Protein AF-A0A7W7D8U0-F1 (afdb_monomer)

Foldseek 3Di:
DQDVLLVVLLVQLLVQLVVQLVVCVVVVHDNVVSNVRSNVRSVVSSVVSVVVVVVVD

Solvent-accessible surface area (backbone atoms only — not comparable to full-atom values): 2972 Å² total; per-residue (Å²): 130,83,51,70,68,57,53,52,29,50,53,52,12,49,52,43,17,52,52,47,20,50,53,29,45,73,71,70,41,55,70,72,58,14,45,54,52,4,51,52,50,11,51,53,43,31,53,51,46,50,52,53,64,61,71,75,109

Organism: NCBI:txid795645

Mean predicted aligned error: 4.39 Å

Radius of gyration: 13.01 Å; Cα contacts (8 Å, |Δi|>4): 48; chains: 1; bounding box: 29×15×38 Å

pLDDT: mean 88.35, std 10.59, range [49.25, 96.31]

Nearest PDB structures (foldseek):
  5mm1-assembly1_A  TM=9.720E-01  e=4.517E+00  Pyrococcus furiosus DSM 3638
  7ard-assembly1_f  TM=6.036E-01  e=3.992E+00  Polytomella sp. Pringsheim 198.80
  8bqs-assembly1_Eq  TM=6.441E-01  e=3.752E+00  Tetrahymena thermophila SB210
  8gym-assembly1_x  TM=6.737E-01  e=9.486E+00  Tetrahymena thermophila SB210

Structure (mmCIF, N/CA/C/O backbone):
data_AF-A0A7W7D8U0-F1
#
_entry.id   AF-A0A7W7D8U0-F1
#
loop_
_atom_site.group_PDB
_atom_site.id
_atom_site.type_symbol
_atom_site.label_atom_id
_atom_site.label_alt_id
_atom_site.label_comp_id
_atom_site.label_asym_id
_atom_site.label_entity_id
_atom_site.label_seq_id
_atom_site.pdbx_PDB_ins_code
_atom_site.Cartn_x
_atom_site.Cartn_y
_atom_site.Cartn_z
_atom_site.occupancy
_atom_site.B_iso_or_equiv
_atom_site.auth_seq_id
_atom_site.auth_comp_id
_atom_site.auth_asym_id
_atom_site.auth_atom_id
_atom_site.pdbx_PDB_model_num
ATOM 1 N N . MET A 1 1 ? -1.403 1.495 22.636 1.00 49.25 1 MET A N 1
ATOM 2 C CA . MET A 1 1 ? -1.198 0.134 22.093 1.00 49.25 1 MET A CA 1
ATOM 3 C C . MET A 1 1 ? -2.002 0.020 20.812 1.00 49.25 1 MET A C 1
ATOM 5 O O . MET A 1 1 ? -3.216 0.170 20.871 1.00 49.25 1 MET A O 1
ATOM 9 N N . PHE A 1 2 ? -1.350 -0.158 19.660 1.00 56.31 2 PHE A N 1
ATOM 10 C CA . PHE A 1 2 ? -2.069 -0.538 18.440 1.00 56.31 2 PHE A CA 1
ATOM 11 C C . PHE A 1 2 ? -2.774 -1.874 18.716 1.00 56.31 2 PHE A C 1
ATOM 13 O O . PHE A 1 2 ? -2.133 -2.814 19.176 1.00 56.31 2 PHE A O 1
ATOM 20 N N . SER A 1 3 ? -4.091 -1.940 18.505 1.00 78.94 3 SER A N 1
ATOM 21 C CA . SER A 1 3 ? -4.832 -3.206 18.587 1.00 78.94 3 SER A CA 1
ATOM 22 C C . SER A 1 3 ? -4.235 -4.188 17.573 1.00 78.94 3 SER A C 1
ATOM 24 O O . SER A 1 3 ? -3.934 -3.774 16.454 1.00 78.94 3 SER A O 1
ATOM 26 N N . GLU A 1 4 ? -4.085 -5.471 17.918 1.00 82.88 4 GLU A N 1
ATOM 27 C CA . GLU A 1 4 ? -3.581 -6.520 17.004 1.00 82.88 4 GLU A CA 1
ATOM 28 C C . GLU A 1 4 ? -4.258 -6.479 15.625 1.00 82.88 4 GLU A C 1
ATOM 30 O O . GLU A 1 4 ? -3.615 -6.659 14.594 1.00 82.88 4 GLU A O 1
ATOM 35 N N . ARG A 1 5 ? -5.551 -6.133 15.595 1.00 79.50 5 ARG A N 1
ATOM 36 C CA . ARG A 1 5 ? -6.342 -5.957 14.370 1.00 79.50 5 ARG A CA 1
ATOM 37 C C . ARG A 1 5 ? -5.816 -4.835 13.469 1.00 79.50 5 ARG A C 1
ATOM 39 O O . ARG A 1 5 ? -5.782 -4.983 12.253 1.00 79.50 5 ARG A O 1
ATOM 46 N N . ALA A 1 6 ? -5.391 -3.722 14.059 1.00 81.38 6 ALA A N 1
ATOM 47 C CA . ALA A 1 6 ? -4.811 -2.601 13.326 1.00 81.38 6 ALA A CA 1
ATOM 48 C C . ALA A 1 6 ? -3.386 -2.917 12.841 1.00 81.38 6 ALA A C 1
ATOM 50 O O . ALA A 1 6 ? -3.009 -2.491 11.752 1.00 81.38 6 ALA A O 1
ATOM 5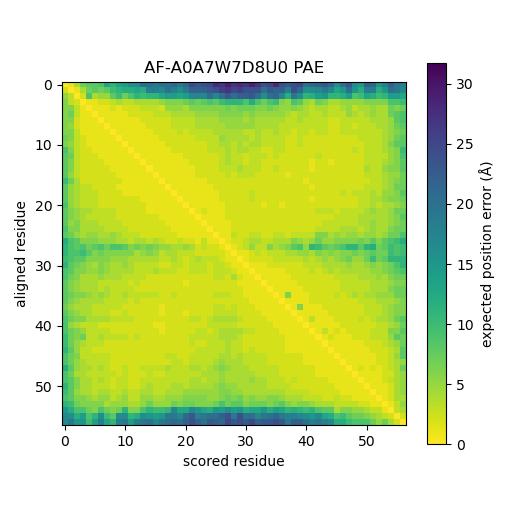1 N N . LEU A 1 7 ? -2.625 -3.715 13.598 1.00 86.19 7 LEU A N 1
ATOM 52 C CA . LEU A 1 7 ? -1.315 -4.211 13.169 1.00 86.19 7 LEU A CA 1
ATOM 53 C C . LEU A 1 7 ? -1.439 -5.145 11.950 1.00 86.19 7 LEU A C 1
ATOM 55 O O . LEU A 1 7 ? -0.721 -4.979 10.969 1.00 86.19 7 LEU A O 1
ATOM 59 N N . LEU A 1 8 ? -2.401 -6.074 11.977 1.00 86.38 8 LEU A N 1
ATOM 60 C CA . LEU A 1 8 ? -2.726 -6.956 10.849 1.00 86.38 8 LEU A CA 1
ATOM 61 C C . LEU A 1 8 ? -3.159 -6.169 9.604 1.00 86.38 8 LEU A C 1
ATOM 63 O O . LEU A 1 8 ? -2.693 -6.456 8.502 1.00 86.38 8 LEU A O 1
ATOM 67 N N . ALA A 1 9 ? -4.004 -5.148 9.776 1.00 88.38 9 ALA A N 1
ATOM 68 C CA . ALA A 1 9 ? -4.436 -4.286 8.677 1.00 88.38 9 ALA A CA 1
ATOM 69 C C . ALA A 1 9 ? -3.259 -3.521 8.043 1.00 88.38 9 ALA A C 1
ATOM 71 O O . ALA A 1 9 ? -3.159 -3.445 6.818 1.00 88.38 9 ALA A O 1
ATOM 72 N N . LEU A 1 10 ? -2.334 -3.015 8.866 1.00 90.06 10 LEU A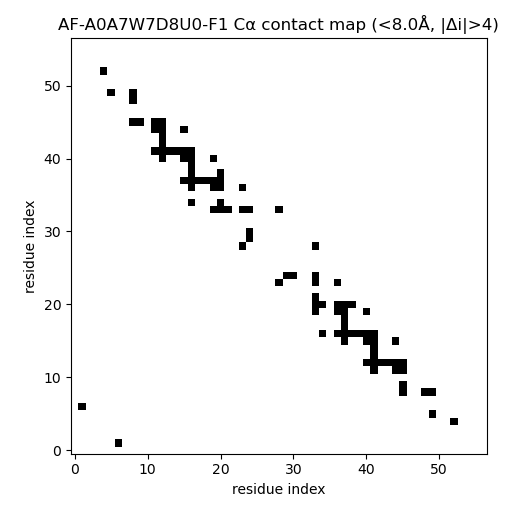 N 1
ATOM 73 C CA . LEU A 1 10 ? -1.113 -2.348 8.409 1.00 90.06 10 LEU A CA 1
ATOM 74 C C . LEU A 1 10 ? -0.175 -3.293 7.653 1.00 90.06 10 LEU A C 1
ATOM 76 O O . LEU A 1 10 ? 0.320 -2.929 6.589 1.00 90.06 10 LEU A O 1
ATOM 80 N N . LEU A 1 11 ? 0.045 -4.510 8.157 1.00 92.88 11 LEU A N 1
ATOM 81 C CA . LEU A 1 11 ? 0.884 -5.509 7.486 1.00 92.88 11 LEU A CA 1
ATOM 82 C C . LEU A 1 11 ? 0.302 -5.922 6.129 1.00 92.88 11 LEU A C 1
ATOM 84 O O . LEU A 1 11 ? 1.038 -6.043 5.150 1.00 92.88 11 LEU A O 1
ATOM 88 N N . CYS A 1 12 ? -1.021 -6.079 6.048 1.00 91.50 12 CYS A N 1
ATOM 89 C CA . CYS A 1 12 ? -1.712 -6.379 4.797 1.00 91.50 12 CYS A CA 1
ATOM 90 C C . CYS A 1 12 ? -1.542 -5.243 3.774 1.00 91.50 12 CYS A C 1
ATOM 92 O O . CYS A 1 12 ? -1.133 -5.480 2.637 1.00 91.50 12 CYS A O 1
ATOM 94 N N . ALA A 1 13 ? -1.757 -3.995 4.199 1.00 92.69 13 ALA A N 1
ATOM 95 C CA . ALA A 1 13 ? -1.549 -2.815 3.366 1.00 92.69 13 ALA A CA 1
ATOM 96 C C . ALA A 1 13 ? -0.090 -2.669 2.891 1.00 92.69 13 ALA A C 1
ATOM 98 O O . ALA A 1 13 ? 0.153 -2.335 1.728 1.00 92.69 13 ALA A O 1
ATOM 99 N N . ALA A 1 14 ? 0.883 -2.955 3.760 1.00 93.50 14 ALA A N 1
ATOM 100 C CA . ALA A 1 14 ? 2.305 -2.910 3.427 1.00 93.50 14 ALA A CA 1
ATOM 101 C C . ALA A 1 14 ? 2.687 -3.969 2.379 1.00 93.50 14 ALA A C 1
ATOM 103 O O . ALA A 1 14 ? 3.390 -3.650 1.421 1.00 93.50 14 ALA A O 1
ATOM 104 N N . MET A 1 15 ? 2.172 -5.197 2.505 1.00 96.31 15 MET A N 1
ATOM 105 C CA . MET A 1 15 ? 2.385 -6.252 1.507 1.00 96.31 15 MET A CA 1
ATOM 106 C C . MET A 1 15 ? 1.822 -5.856 0.139 1.00 96.31 15 MET A C 1
ATOM 108 O O . MET A 1 15 ? 2.532 -5.944 -0.860 1.00 96.31 15 MET A O 1
ATOM 112 N N . VAL A 1 16 ? 0.589 -5.341 0.083 1.00 95.50 16 VAL A N 1
ATOM 113 C CA . VAL A 1 16 ? -0.014 -4.878 -1.181 1.00 95.50 16 VAL A CA 1
ATOM 114 C C . VAL A 1 16 ? 0.787 -3.728 -1.797 1.00 95.50 16 VAL A C 1
ATOM 116 O O . VAL A 1 16 ? 1.020 -3.721 -3.005 1.00 95.50 16 VAL A O 1
ATOM 119 N N . THR A 1 17 ? 1.268 -2.796 -0.971 1.00 95.06 17 THR A N 1
ATOM 120 C CA . THR A 1 17 ? 2.138 -1.694 -1.412 1.00 95.06 17 THR A CA 1
ATOM 121 C C . THR A 1 17 ? 3.406 -2.220 -2.074 1.00 95.06 17 THR A C 1
ATOM 123 O O . THR A 1 17 ? 3.740 -1.802 -3.183 1.00 95.06 17 THR A O 1
ATOM 126 N N . ALA A 1 18 ? 4.102 -3.152 -1.418 1.00 93.62 18 ALA A N 1
ATOM 127 C CA . ALA A 1 18 ? 5.345 -3.728 -1.918 1.00 93.62 18 ALA A CA 1
ATOM 128 C C . ALA A 1 18 ? 5.129 -4.510 -3.221 1.00 93.62 18 ALA A C 1
ATOM 130 O O . ALA A 1 18 ? 5.865 -4.301 -4.184 1.00 93.62 18 ALA A O 1
ATOM 131 N N . VAL A 1 19 ? 4.086 -5.345 -3.284 1.00 96.25 19 VAL A N 1
ATOM 132 C CA . VAL A 1 19 ? 3.749 -6.144 -4.473 1.00 96.25 19 VAL A CA 1
ATOM 133 C C . VAL A 1 19 ?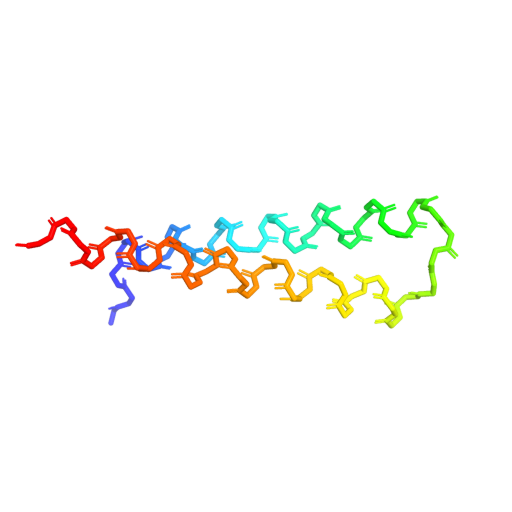 3.411 -5.241 -5.657 1.00 96.25 19 VAL A C 1
ATOM 135 O O 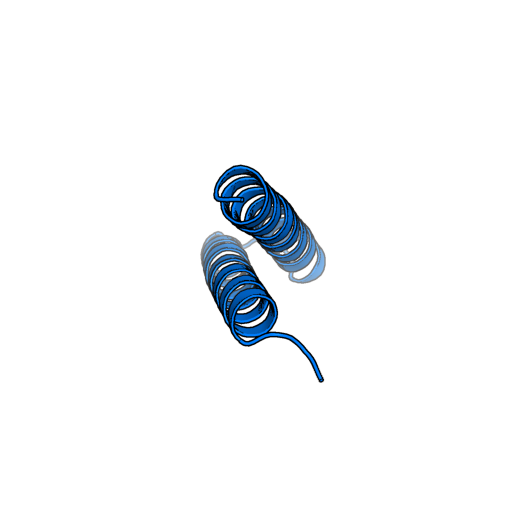. VAL A 1 19 ? 3.994 -5.393 -6.725 1.00 96.25 19 VAL A O 1
ATOM 138 N N . MET A 1 20 ? 2.526 -4.259 -5.477 1.00 95.44 20 MET A N 1
ATOM 139 C CA . MET A 1 20 ? 2.115 -3.368 -6.567 1.00 95.44 20 MET A CA 1
ATOM 140 C C . MET A 1 20 ? 3.251 -2.454 -7.030 1.00 95.44 20 MET A C 1
ATOM 142 O O . MET A 1 20 ? 3.399 -2.230 -8.230 1.00 95.44 20 MET A O 1
ATOM 146 N N . THR A 1 21 ? 4.088 -1.971 -6.107 1.00 94.31 21 THR A N 1
ATOM 147 C CA . THR A 1 21 ? 5.298 -1.212 -6.464 1.00 94.31 21 THR A CA 1
ATOM 148 C C . THR A 1 21 ? 6.263 -2.088 -7.260 1.00 94.31 21 THR A C 1
ATOM 150 O O . THR A 1 21 ? 6.743 -1.669 -8.309 1.00 94.31 21 THR A O 1
ATOM 153 N N . GLY A 1 22 ? 6.521 -3.315 -6.797 1.00 92.56 22 GLY A N 1
ATOM 154 C CA . GLY A 1 22 ? 7.419 -4.264 -7.454 1.00 92.56 22 GLY A CA 1
ATOM 155 C C . GLY A 1 22 ? 6.950 -4.656 -8.854 1.00 92.56 22 GLY A C 1
ATOM 156 O O . GLY A 1 22 ? 7.747 -4.621 -9.786 1.00 92.56 22 GLY A O 1
ATOM 157 N N . LEU A 1 23 ? 5.655 -4.937 -9.026 1.00 94.69 23 LEU A N 1
ATOM 158 C CA . LEU A 1 23 ? 5.057 -5.219 -10.335 1.00 94.69 23 LEU A CA 1
ATOM 159 C C . LEU A 1 23 ? 5.219 -4.033 -11.291 1.00 94.69 23 LEU A C 1
ATOM 161 O O . LEU A 1 23 ? 5.621 -4.211 -12.433 1.00 94.69 23 LEU A O 1
ATOM 165 N N . ARG A 1 24 ? 4.987 -2.805 -10.814 1.00 94.50 24 ARG A N 1
ATOM 166 C CA . ARG A 1 24 ? 5.144 -1.607 -11.650 1.00 94.50 24 ARG A CA 1
ATOM 167 C C . ARG A 1 24 ? 6.596 -1.310 -12.003 1.00 94.50 24 ARG A C 1
ATOM 169 O O . ARG A 1 24 ? 6.855 -0.863 -13.114 1.00 94.50 24 ARG A O 1
ATOM 176 N N . LEU A 1 25 ? 7.532 -1.572 -11.095 1.00 92.88 25 LEU A N 1
ATOM 177 C CA . LEU A 1 25 ? 8.961 -1.491 -11.398 1.00 92.88 25 LEU A CA 1
ATOM 178 C C . LEU A 1 25 ? 9.376 -2.548 -12.432 1.00 92.88 25 LEU A C 1
ATOM 180 O O . LEU A 1 25 ? 10.173 -2.241 -13.316 1.00 92.88 25 LEU A O 1
ATOM 184 N N . ALA A 1 26 ? 8.819 -3.760 -12.351 1.00 93.81 26 ALA A N 1
ATOM 185 C CA . ALA A 1 26 ? 9.038 -4.808 -13.347 1.00 93.81 26 ALA A CA 1
ATOM 186 C C . ALA A 1 26 ? 8.463 -4.429 -14.725 1.00 93.81 26 ALA A C 1
ATOM 188 O O . ALA A 1 26 ? 9.098 -4.705 -15.737 1.00 93.81 26 ALA A O 1
ATOM 189 N N . ASP A 1 27 ? 7.342 -3.701 -14.759 1.00 93.06 27 ASP A N 1
ATOM 190 C CA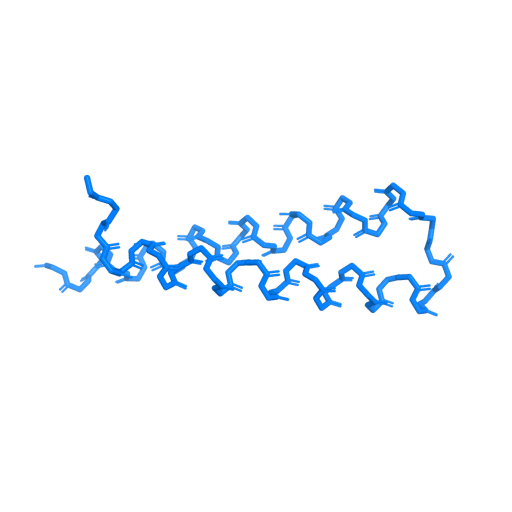 . ASP A 1 27 ? 6.738 -3.121 -15.971 1.00 93.06 27 ASP A CA 1
ATOM 191 C C . ASP A 1 27 ? 7.447 -1.840 -16.471 1.00 93.06 27 ASP A C 1
ATOM 193 O O . ASP A 1 27 ? 6.875 -1.053 -17.228 1.00 93.06 27 ASP A O 1
ATOM 197 N N . HIS A 1 28 ? 8.689 -1.591 -16.046 1.00 91.69 28 HIS A N 1
ATOM 198 C CA . HIS A 1 28 ? 9.499 -0.428 -16.436 1.00 91.69 28 HIS A CA 1
ATOM 199 C C . HIS A 1 28 ? 8.921 0.947 -16.044 1.00 91.69 28 HIS A C 1
ATOM 201 O O . HIS A 1 28 ? 9.314 1.970 -16.612 1.00 91.69 28 HIS A O 1
ATOM 207 N N . ALA A 1 29 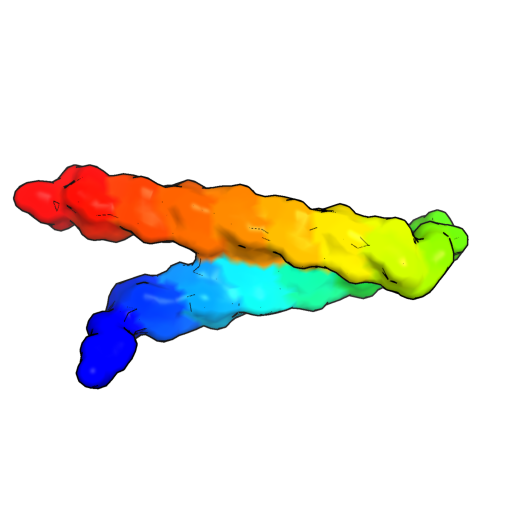? 8.019 1.022 -15.060 1.00 90.06 29 ALA A N 1
ATOM 208 C CA . ALA A 1 29 ? 7.565 2.310 -14.544 1.00 90.06 29 ALA A CA 1
ATOM 209 C C . ALA A 1 29 ? 8.694 3.035 -13.792 1.00 90.06 29 ALA A C 1
ATOM 211 O O . ALA A 1 29 ? 9.534 2.421 -13.130 1.00 90.06 29 ALA A O 1
ATOM 212 N N . SER A 1 30 ? 8.682 4.369 -13.839 1.00 95.38 30 SER A N 1
ATOM 213 C CA . SER A 1 30 ? 9.605 5.172 -13.030 1.00 95.38 30 SER A CA 1
ATOM 214 C C . SER A 1 30 ? 9.363 4.944 -11.532 1.00 95.38 30 SER A C 1
ATOM 216 O O . SER A 1 30 ? 8.225 4.755 -11.097 1.00 95.38 30 SER A O 1
ATOM 218 N N . TRP A 1 31 ? 10.425 5.001 -10.723 1.00 92.31 31 TRP A N 1
ATOM 219 C CA . TRP A 1 31 ? 10.343 4.778 -9.273 1.00 92.31 31 TRP A CA 1
ATOM 220 C C . TRP A 1 31 ? 9.267 5.628 -8.563 1.00 92.31 31 TRP A C 1
ATOM 222 O O . TRP A 1 31 ? 8.493 5.057 -7.791 1.00 92.31 31 TRP A O 1
ATOM 232 N N . PRO A 1 32 ? 9.108 6.940 -8.857 1.00 93.56 32 PRO A N 1
ATOM 233 C CA . PRO A 1 32 ? 8.050 7.747 -8.244 1.00 93.56 32 PRO A CA 1
ATOM 234 C C . PRO A 1 32 ? 6.641 7.273 -8.623 1.00 93.56 32 PRO A C 1
ATOM 236 O O . PRO A 1 32 ? 5.740 7.262 -7.786 1.00 93.56 32 PRO A O 1
ATOM 239 N N . GLN A 1 33 ? 6.446 6.849 -9.875 1.00 92.88 33 GLN A N 1
ATOM 240 C CA . GLN A 1 33 ? 5.156 6.366 -10.363 1.00 92.88 33 GLN A CA 1
ATOM 241 C C . GLN A 1 33 ? 4.802 5.005 -9.754 1.00 92.88 33 GLN A C 1
ATOM 243 O O . GLN A 1 33 ? 3.673 4.807 -9.306 1.00 92.88 33 GLN A O 1
ATOM 248 N N . ALA A 1 34 ? 5.765 4.083 -9.697 1.00 92.44 34 ALA A N 1
ATOM 249 C CA . ALA A 1 34 ? 5.577 2.771 -9.091 1.00 92.44 34 ALA A CA 1
ATOM 250 C C . ALA A 1 34 ? 5.212 2.885 -7.604 1.00 92.44 34 ALA A C 1
ATOM 252 O O . ALA A 1 34 ? 4.267 2.237 -7.154 1.00 92.44 34 ALA A O 1
ATOM 253 N N . LEU A 1 35 ? 5.895 3.764 -6.862 1.00 93.19 35 LEU A N 1
ATOM 254 C CA . LEU A 1 35 ? 5.568 4.027 -5.463 1.00 93.19 35 LEU A CA 1
ATOM 2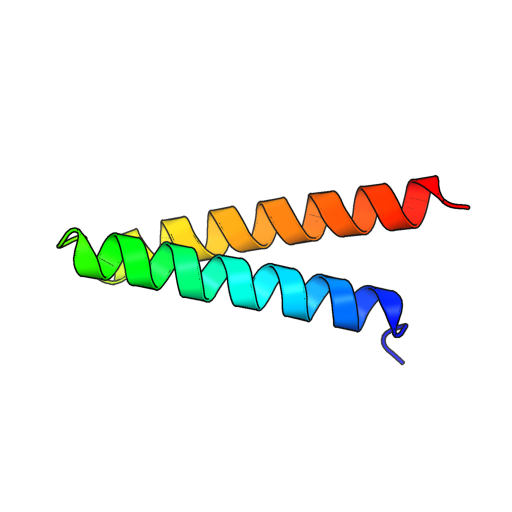55 C C . LEU A 1 35 ? 4.214 4.693 -5.274 1.00 93.19 35 LEU A C 1
ATOM 257 O O . LEU A 1 35 ? 3.485 4.309 -4.366 1.00 93.19 35 LEU A O 1
ATOM 261 N N . GLY A 1 36 ? 3.856 5.665 -6.116 1.00 94.56 36 GLY A N 1
ATOM 262 C CA . GLY A 1 36 ? 2.538 6.296 -6.050 1.00 94.56 36 GLY A CA 1
ATOM 263 C C . GLY A 1 36 ? 1.412 5.269 -6.203 1.00 94.56 36 GLY A C 1
ATOM 264 O O . GLY A 1 36 ? 0.459 5.265 -5.425 1.00 94.56 36 GLY A O 1
ATOM 265 N N . ILE A 1 37 ? 1.561 4.340 -7.152 1.00 94.06 37 ILE A N 1
ATOM 266 C CA . ILE A 1 37 ? 0.600 3.251 -7.373 1.00 94.06 37 ILE A CA 1
ATOM 267 C C . ILE A 1 37 ? 0.58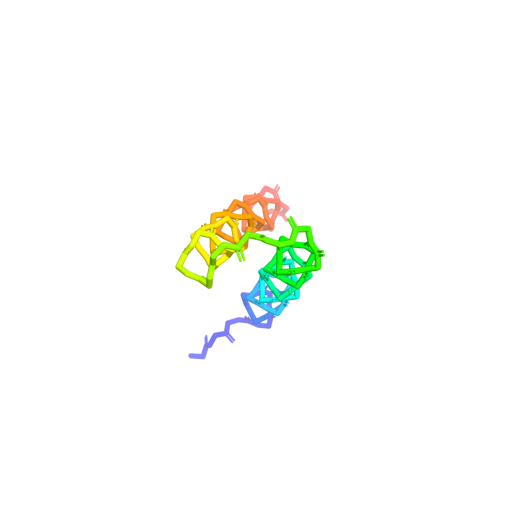8 2.281 -6.186 1.00 94.06 37 ILE A C 1
ATOM 269 O O . ILE A 1 37 ? -0.487 1.912 -5.713 1.00 94.06 37 ILE A O 1
ATOM 273 N N . GLY A 1 38 ? 1.761 1.894 -5.682 1.00 93.75 38 GLY A N 1
ATOM 274 C CA . GLY A 1 38 ? 1.880 1.023 -4.517 1.00 93.75 38 GLY A CA 1
ATOM 275 C C . GLY A 1 38 ? 1.217 1.608 -3.275 1.00 93.75 38 GLY A C 1
ATOM 276 O O . GLY A 1 38 ? 0.388 0.946 -2.656 1.00 93.75 38 GLY A O 1
ATOM 277 N N . LEU A 1 39 ? 1.531 2.859 -2.934 1.00 93.62 39 LEU A N 1
ATOM 278 C CA . LEU A 1 39 ? 0.952 3.558 -1.785 1.00 93.62 39 LEU A CA 1
ATOM 279 C C . LEU A 1 39 ? -0.563 3.732 -1.936 1.00 93.62 39 LEU A C 1
ATOM 281 O O . LEU A 1 39 ? -1.294 3.563 -0.961 1.00 93.62 39 LEU A O 1
ATOM 285 N N . GLY A 1 40 ? -1.048 4.000 -3.152 1.00 94.12 40 GLY A N 1
ATOM 286 C CA . GLY A 1 40 ? -2.481 4.045 -3.445 1.00 94.12 40 GLY A CA 1
ATOM 287 C C . GLY A 1 40 ? -3.172 2.700 -3.198 1.00 94.12 40 GLY A C 1
ATOM 288 O O . GLY A 1 40 ? -4.191 2.642 -2.507 1.00 94.12 40 GLY A O 1
ATOM 289 N N . ALA A 1 41 ? -2.593 1.605 -3.696 1.00 93.19 41 ALA A N 1
ATOM 290 C CA . ALA A 1 41 ? -3.126 0.257 -3.500 1.00 93.19 41 ALA A CA 1
ATOM 291 C C . ALA A 1 41 ? -3.082 -0.184 -2.024 1.00 93.19 41 ALA A C 1
ATOM 293 O O . ALA A 1 41 ? -4.050 -0.752 -1.508 1.00 93.19 41 ALA A O 1
ATOM 294 N N . GLY A 1 42 ? -1.992 0.127 -1.318 1.00 94.38 42 GLY A N 1
ATOM 295 C CA . GLY A 1 42 ? -1.860 -0.101 0.119 1.00 94.38 42 GLY A CA 1
ATOM 296 C C . GLY A 1 42 ? -2.877 0.684 0.939 1.00 94.38 42 GLY A C 1
ATOM 297 O O . GLY A 1 42 ? -3.545 0.114 1.800 1.00 94.38 42 GLY A O 1
ATOM 298 N N . GLY A 1 43 ? -3.059 1.971 0.639 1.00 91.75 43 GLY A N 1
ATOM 299 C CA . GLY A 1 43 ? -4.043 2.827 1.303 1.00 91.75 43 GLY A CA 1
ATOM 300 C C . GLY A 1 43 ? -5.479 2.333 1.116 1.00 91.75 43 GLY A C 1
ATOM 301 O O . GLY A 1 43 ? -6.228 2.236 2.090 1.00 91.75 43 GLY A O 1
ATOM 302 N N . ALA A 1 44 ? -5.853 1.939 -0.106 1.00 93.31 44 ALA A N 1
ATOM 303 C CA . ALA A 1 44 ? -7.166 1.353 -0.387 1.00 93.31 44 ALA A CA 1
ATOM 304 C C . ALA A 1 44 ? -7.391 0.043 0.390 1.00 93.31 44 ALA A C 1
ATOM 306 O O . ALA A 1 44 ? -8.461 -0.169 0.963 1.00 93.31 44 ALA A O 1
ATOM 307 N N . THR A 1 45 ? -6.359 -0.801 0.472 1.00 94.06 45 THR A N 1
ATOM 308 C CA . THR A 1 45 ? -6.394 -2.051 1.246 1.00 94.06 45 THR A CA 1
ATOM 309 C C . THR A 1 45 ? -6.582 -1.776 2.734 1.00 94.06 45 THR A C 1
ATOM 311 O O . THR A 1 45 ? -7.431 -2.398 3.371 1.00 94.06 45 THR A O 1
ATOM 314 N N . LEU A 1 46 ? -5.844 -0.811 3.288 1.00 92.88 46 LEU A N 1
ATOM 315 C CA . LEU A 1 46 ? -5.946 -0.435 4.696 1.00 92.88 46 LEU A CA 1
ATOM 316 C C . LEU A 1 46 ? -7.367 0.018 5.050 1.00 92.88 46 LEU A C 1
ATOM 318 O O . LEU A 1 46 ? -7.946 -0.466 6.022 1.00 92.88 46 LEU A O 1
ATOM 322 N N . LEU A 1 47 ? -7.952 0.902 4.236 1.00 91.81 47 LEU A N 1
ATOM 323 C CA . LEU A 1 47 ? -9.326 1.373 4.423 1.00 91.81 47 LEU A CA 1
ATOM 324 C C . LEU A 1 47 ? -10.342 0.231 4.306 1.00 91.81 47 LEU A C 1
ATOM 326 O O . LEU A 1 47 ? -11.258 0.148 5.125 1.00 91.81 47 LEU A O 1
ATOM 330 N N . GLY A 1 48 ? -10.164 -0.671 3.338 1.00 91.19 48 GLY A N 1
ATOM 331 C CA . GLY A 1 48 ? -11.024 -1.841 3.157 1.00 91.19 48 GLY A CA 1
ATOM 332 C C . GLY A 1 48 ? -11.004 -2.774 4.369 1.00 91.19 48 GLY A C 1
ATOM 333 O O . GLY A 1 48 ? -12.057 -3.096 4.920 1.00 91.19 48 GLY A O 1
ATOM 334 N N . VAL A 1 49 ? -9.812 -3.151 4.838 1.00 90.44 49 VAL A N 1
ATOM 335 C CA . VAL A 1 49 ? -9.645 -4.041 5.997 1.00 90.44 49 VAL A CA 1
ATOM 336 C C . VAL A 1 49 ? -10.181 -3.387 7.271 1.00 90.44 49 VAL A C 1
ATOM 338 O O . VAL A 1 49 ? -10.905 -4.033 8.024 1.00 90.44 49 VAL A O 1
ATOM 341 N N . ILE A 1 50 ? -9.914 -2.098 7.501 1.00 89.00 50 ILE A N 1
ATOM 342 C CA . ILE A 1 50 ? -10.471 -1.374 8.655 1.00 89.00 50 ILE A CA 1
ATOM 343 C C . ILE A 1 50 ? -12.003 -1.326 8.587 1.00 89.00 50 ILE A C 1
ATOM 345 O O . ILE A 1 50 ? -12.665 -1.549 9.600 1.00 89.00 50 ILE A O 1
ATOM 349 N N . SER A 1 51 ? -12.583 -1.078 7.408 1.00 88.75 51 SER A N 1
ATOM 350 C CA . SER A 1 51 ? -14.040 -1.056 7.231 1.00 88.75 51 SER A CA 1
ATOM 351 C C . SER A 1 51 ? -14.670 -2.420 7.540 1.00 88.75 51 SER A C 1
ATOM 353 O O . SER A 1 51 ? -15.676 -2.485 8.246 1.00 88.75 51 SER A O 1
ATOM 355 N N . LEU A 1 52 ? -14.045 -3.517 7.100 1.00 86.12 52 LEU A N 1
ATOM 356 C CA . LEU A 1 52 ? -14.474 -4.882 7.423 1.00 86.12 52 LEU A CA 1
ATOM 357 C C . LEU A 1 52 ? -14.382 -5.175 8.926 1.00 86.12 52 LEU A C 1
ATOM 359 O O . LEU A 1 52 ? -15.330 -5.690 9.516 1.00 86.12 52 LEU A O 1
ATOM 363 N N . LEU A 1 53 ? -13.273 -4.797 9.563 1.00 83.38 53 LEU 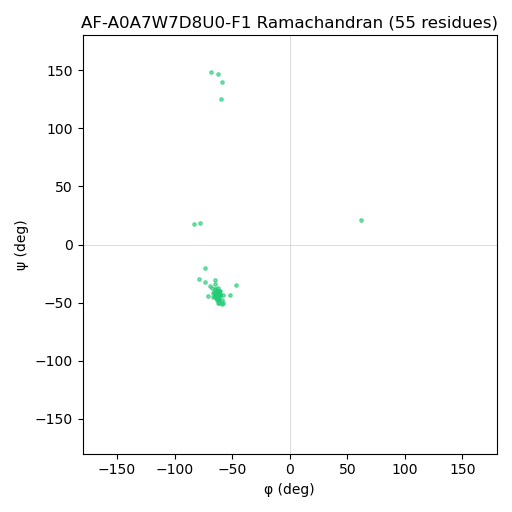A N 1
ATOM 364 C CA . LEU A 1 53 ? -13.063 -4.996 10.999 1.00 83.38 53 LEU A CA 1
ATOM 365 C C . LEU A 1 53 ? -14.039 -4.184 11.861 1.00 83.38 53 LEU A C 1
ATOM 367 O O . LEU A 1 53 ? -14.390 -4.627 12.955 1.00 83.38 53 LEU A O 1
ATOM 371 N N . ASN A 1 54 ? -14.477 -3.019 11.380 1.00 81.31 54 ASN A N 1
ATOM 372 C CA . ASN A 1 54 ? -15.471 -2.185 12.053 1.00 81.31 54 ASN A CA 1
ATOM 373 C C . ASN A 1 54 ? -16.910 -2.678 11.850 1.00 81.31 54 ASN A C 1
ATOM 375 O O . ASN A 1 54 ? -17.724 -2.478 12.743 1.00 81.31 54 ASN A O 1
ATOM 379 N N . ARG A 1 55 ? -17.229 -3.331 10.723 1.00 74.69 55 ARG A N 1
ATOM 380 C CA . ARG A 1 55 ? -18.548 -3.953 10.482 1.00 74.69 55 ARG A CA 1
ATOM 381 C C . ARG A 1 55 ? -18.775 -5.241 11.277 1.00 74.69 55 ARG A C 1
ATOM 383 O O . ARG A 1 55 ? -19.913 -5.654 11.431 1.00 74.69 55 ARG A O 1
ATOM 390 N N . GLY A 1 56 ? -17.708 -5.888 11.745 1.00 58.09 56 GLY A N 1
ATOM 391 C CA . GLY A 1 56 ? -17.777 -7.092 12.582 1.00 58.09 56 GLY A CA 1
ATOM 392 C C . GLY A 1 56 ? -17.992 -6.826 14.081 1.00 58.09 56 GLY A C 1
ATOM 393 O O . GLY A 1 56 ? -17.664 -7.696 14.887 1.00 58.09 56 GLY A O 1
ATOM 394 N N . LYS A 1 57 ? -18.449 -5.627 14.456 1.00 52.06 57 LYS A N 1
ATOM 395 C CA . LYS A 1 57 ? -18.863 -5.232 15.811 1.00 52.06 57 LYS A CA 1
ATOM 396 C C . LYS A 1 57 ? -20.357 -4.955 15.814 1.00 52.06 57 LYS A C 1
ATOM 398 O O . LYS A 1 57 ? -20.974 -5.262 16.852 1.00 52.06 57 LYS A O 1
#

Secondary structure (DSSP, 8-state):
---HHHHHHHHHHHHHHHHHHHHHHHTT--HHHHHHHHHHHHHHHHHHHHHHHHHT-

Sequence (57 aa):
MFSERALLALLCAAMVTAVMTGLRLADHASWPQALGIGLGAGGATLLGVISLLNRGK